Protein AF-A0A1B7MI40-F1 (afdb_monomer_lite)

Sequence (170 aa):
MAKAISDSGYLGEVFQGIIFPTQVSGSIPLYRLYNPTTMDHLYTTSTAQKESAAAQDGYRYEGIAGYLYESDVCDSVPLYHLYSYAGTDNSYTIDEEEAISAAAHDGYTMVGNAGWVIPTYESQTVTTMVIPTFKSQTVTIMVIPTYESQIVTIPVSSPSEVASMCIQCD

pLDDT: mean 70.32, std 22.53, range [29.16, 95.56]

Radius of gyration: 21.36 Å; chains: 1; bounding box: 37×40×67 Å

Foldseek 3Di:
DPPDPDDDPDPDDPAFFDFAADDDPQKAFWWWWAAPVLREIDTASDPVVVVCCVPPVRIHTPGTPGIAHADDDPQKAFWWWKAAPVSRYIDTGRDPVVVVCCCVPVRIDTPDTRHIGRTDDPPPPQPFPFDDPPPDQFTFTFGDDPPDGDGDGDRDPDPPPVPDPPPDDD

Secondary structure (DSSP, 8-state):
-----SSS-----S---BPBSS--TTEEEEEEEEETTTTEEEEES-HHHHHHHHHTS--EEEEEEEEEESS--TT-EEEEEEEETTTTEEEEES-HHHHHHHHHHSS-EEEEEEEEEB---------------TTSS--------SS---------SSTT-TT-------

Organism: NCBI:txid1314800

InterPro domains:
  IPR043708 Domain of unknown function DUF5648 [PF18885] (7-117)

Structure (mmCIF, N/CA/C/O backbone):
data_AF-A0A1B7MI40-F1
#
_entry.id   AF-A0A1B7MI40-F1
#
loop_
_atom_site.group_PDB
_atom_site.id
_atom_site.type_symbol
_atom_site.label_atom_id
_atom_site.label_alt_id
_atom_site.label_comp_id
_atom_site.label_asym_id
_atom_site.label_entity_id
_atom_site.label_seq_id
_atom_site.pdbx_PDB_ins_code
_atom_site.Cartn_x
_atom_site.Cartn_y
_atom_site.Cartn_z
_atom_site.occupancy
_atom_site.B_iso_or_equiv
_atom_site.auth_seq_id
_atom_site.auth_comp_id
_atom_site.auth_asym_id
_atom_site.auth_atom_id
_atom_site.pdbx_PDB_model_num
ATOM 1 N N . MET A 1 1 ? -0.140 -11.577 9.319 1.00 39.75 1 MET A N 1
ATOM 2 C CA . MET A 1 1 ? 1.006 -10.645 9.367 1.00 39.75 1 MET A CA 1
ATOM 3 C C . MET A 1 1 ? 2.199 -11.274 10.081 1.00 39.75 1 MET A C 1
ATOM 5 O O . MET A 1 1 ? 2.533 -10.891 11.189 1.00 39.75 1 MET A O 1
ATOM 9 N N . ALA A 1 2 ? 2.816 -12.285 9.469 1.00 29.16 2 ALA A N 1
ATOM 10 C CA . ALA A 1 2 ? 4.033 -12.909 9.992 1.00 29.16 2 ALA A CA 1
ATOM 11 C C . ALA A 1 2 ? 4.724 -13.698 8.870 1.00 29.16 2 ALA A C 1
ATOM 13 O O . ALA A 1 2 ? 4.792 -14.920 8.941 1.00 29.16 2 ALA A O 1
ATOM 14 N N . LYS A 1 3 ? 5.134 -13.031 7.778 1.00 31.14 3 LYS A N 1
ATOM 15 C CA . LYS A 1 3 ? 6.077 -13.625 6.808 1.00 31.14 3 LYS A CA 1
ATOM 16 C C . LYS A 1 3 ? 6.679 -12.626 5.808 1.00 31.14 3 LYS A C 1
ATOM 18 O O . LYS A 1 3 ? 6.618 -12.850 4.607 1.00 31.14 3 LYS A O 1
ATOM 23 N N . ALA A 1 4 ? 7.256 -11.534 6.298 1.00 35.62 4 ALA A N 1
ATOM 24 C CA . ALA A 1 4 ? 8.114 -10.670 5.477 1.00 35.62 4 ALA A CA 1
ATOM 25 C C . ALA A 1 4 ? 9.328 -10.151 6.269 1.00 35.62 4 ALA A C 1
ATOM 27 O O . ALA A 1 4 ? 9.805 -9.050 6.042 1.00 35.62 4 ALA A O 1
ATOM 28 N N . ILE A 1 5 ? 9.829 -10.952 7.216 1.00 45.97 5 ILE A N 1
ATOM 29 C CA . ILE A 1 5 ? 11.089 -10.685 7.917 1.00 45.97 5 ILE A CA 1
ATOM 30 C C . ILE A 1 5 ? 12.013 -11.866 7.640 1.00 45.97 5 ILE A C 1
ATOM 32 O O . ILE A 1 5 ? 11.971 -12.852 8.367 1.00 45.97 5 ILE A O 1
ATOM 36 N N . SER A 1 6 ? 12.770 -11.781 6.547 1.00 41.22 6 SER A N 1
ATOM 37 C CA . SER A 1 6 ? 14.127 -12.329 6.393 1.00 41.22 6 SER A CA 1
ATOM 38 C C . SER A 1 6 ? 14.492 -12.343 4.906 1.00 41.22 6 SER A C 1
ATOM 40 O O . SER A 1 6 ? 14.151 -13.313 4.237 1.00 41.22 6 SER A O 1
ATOM 42 N N . ASP A 1 7 ? 15.128 -11.276 4.399 1.00 40.97 7 ASP A N 1
ATOM 43 C CA . ASP A 1 7 ? 16.333 -11.453 3.55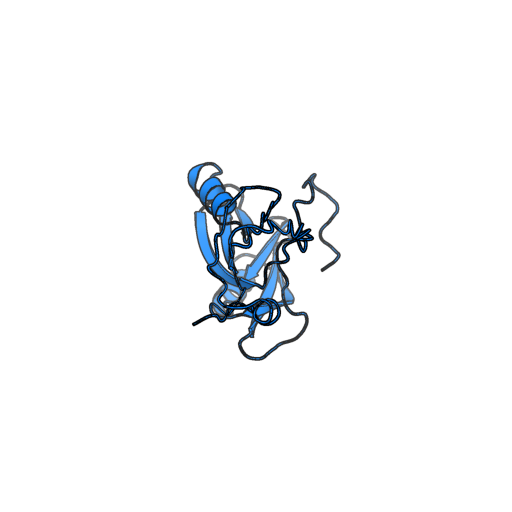6 1.00 40.97 7 ASP A CA 1
ATOM 44 C C . ASP A 1 7 ? 17.086 -10.186 3.101 1.00 40.97 7 ASP A C 1
ATOM 46 O O . ASP A 1 7 ? 18.040 -10.306 2.337 1.00 40.97 7 ASP A O 1
ATOM 50 N N . SER A 1 8 ? 16.760 -8.961 3.533 1.00 37.75 8 SER A N 1
ATOM 51 C CA . SER A 1 8 ? 17.510 -7.785 3.022 1.00 37.75 8 SER A CA 1
ATOM 52 C C . SER A 1 8 ? 17.687 -6.622 3.997 1.00 37.75 8 SER A C 1
ATOM 54 O O . SER A 1 8 ? 17.577 -5.469 3.613 1.00 37.75 8 SER A O 1
ATOM 56 N N . GLY A 1 9 ? 18.017 -6.899 5.262 1.00 29.80 9 GLY A N 1
ATOM 57 C CA . GLY A 1 9 ? 18.597 -5.859 6.129 1.00 29.80 9 GLY A CA 1
ATOM 58 C C . GLY A 1 9 ? 17.669 -4.705 6.529 1.00 29.80 9 GLY A C 1
ATOM 59 O O . GLY A 1 9 ? 18.163 -3.696 7.020 1.00 29.80 9 GLY A O 1
ATOM 60 N N . TYR A 1 10 ? 16.352 -4.856 6.385 1.00 35.84 10 TYR A N 1
ATOM 61 C CA . TYR A 1 10 ? 15.395 -3.925 6.977 1.00 35.84 10 TYR A CA 1
ATOM 62 C C . TYR A 1 10 ? 15.437 -4.076 8.500 1.00 35.84 10 TYR A C 1
ATOM 64 O O . TYR A 1 10 ? 15.049 -5.112 9.050 1.00 35.84 10 TYR A O 1
ATOM 72 N N . LEU A 1 11 ? 15.960 -3.052 9.180 1.00 36.97 11 LEU A N 1
ATOM 73 C CA . LEU A 1 11 ? 15.699 -2.852 10.599 1.00 36.97 11 LEU A CA 1
ATOM 74 C C . LEU A 1 11 ? 14.179 -2.745 10.729 1.00 36.97 11 LEU A C 1
ATOM 76 O O . LEU A 1 11 ? 13.560 -1.938 10.045 1.00 36.97 11 LEU A O 1
ATOM 80 N N . GLY A 1 12 ? 13.578 -3.635 11.518 1.00 36.97 12 GLY A N 1
ATOM 81 C CA . GLY A 1 12 ? 12.142 -3.628 11.756 1.00 36.97 12 GLY A CA 1
ATOM 82 C C . GLY A 1 12 ? 11.765 -2.360 12.504 1.00 36.97 12 GLY A C 1
ATOM 83 O O . GLY A 1 12 ? 11.810 -2.343 13.732 1.00 36.97 12 GLY A O 1
ATOM 84 N N . GLU A 1 13 ? 11.436 -1.311 11.761 1.00 44.38 13 GLU A N 1
ATOM 85 C CA . GLU A 1 13 ? 10.779 -0.145 12.317 1.00 44.38 13 GLU A CA 1
ATOM 86 C C . GLU A 1 13 ? 9.347 -0.516 12.711 1.00 44.38 13 GLU A C 1
ATOM 88 O O . GLU A 1 13 ? 8.743 -1.485 12.239 1.00 44.38 13 GLU A O 1
ATOM 93 N N . VAL A 1 14 ? 8.878 0.179 13.732 1.00 43.09 14 VAL A N 1
ATOM 94 C CA . VAL A 1 14 ? 7.830 -0.260 14.641 1.00 43.09 14 VAL A CA 1
ATOM 95 C C . VAL A 1 14 ? 6.488 -0.358 13.904 1.00 43.09 14 VAL A C 1
ATOM 97 O O . VAL A 1 14 ? 5.912 0.641 13.506 1.00 43.09 14 VAL A O 1
ATOM 100 N N . PHE A 1 15 ? 6.002 -1.591 13.738 1.00 49.72 15 PHE A N 1
ATOM 101 C CA . PHE A 1 15 ? 4.591 -1.981 13.604 1.00 49.72 15 PHE A CA 1
ATOM 102 C C . PHE A 1 15 ? 3.709 -1.054 12.728 1.00 49.72 15 PHE A C 1
ATOM 104 O O . PHE A 1 15 ? 2.918 -0.251 13.219 1.00 49.72 15 PHE A O 1
ATOM 111 N N . GLN A 1 16 ? 3.812 -1.202 11.404 1.00 65.25 16 GLN A N 1
ATOM 112 C CA . GLN A 1 16 ? 3.083 -0.374 10.438 1.00 65.25 16 GLN A CA 1
ATOM 113 C C . GLN A 1 16 ? 1.714 -0.971 10.061 1.00 65.25 16 GLN A C 1
ATOM 115 O O . GLN A 1 16 ? 1.593 -1.745 9.115 1.00 65.25 16 GLN A O 1
ATOM 120 N N . GLY A 1 17 ? 0.686 -0.585 10.824 1.00 64.88 17 GLY A N 1
ATOM 121 C CA . GLY A 1 17 ? -0.739 -0.691 10.477 1.00 64.88 17 GLY A CA 1
ATOM 122 C C . GLY A 1 17 ? -1.355 -2.099 10.450 1.00 64.88 17 GLY A C 1
ATOM 123 O O . GLY A 1 17 ? -0.739 -3.085 10.051 1.00 64.88 17 GLY A O 1
ATOM 124 N N . ILE A 1 18 ? -2.630 -2.211 10.840 1.00 74.00 18 ILE A N 1
ATOM 125 C CA . ILE A 1 18 ? -3.416 -3.446 10.697 1.00 74.00 18 ILE A CA 1
ATOM 126 C C . ILE A 1 18 ? -4.286 -3.383 9.440 1.00 74.00 18 ILE A C 1
ATOM 128 O O . ILE A 1 18 ? -5.104 -2.484 9.264 1.00 74.00 18 ILE A O 1
ATOM 132 N N . ILE A 1 19 ? -4.166 -4.428 8.621 1.00 83.88 19 ILE A N 1
ATOM 133 C CA . ILE A 1 19 ? -5.127 -4.824 7.589 1.00 83.88 19 ILE A CA 1
ATOM 134 C C . ILE A 1 19 ? -5.991 -5.959 8.146 1.00 83.88 19 ILE A C 1
ATOM 136 O O . ILE A 1 19 ? -5.494 -6.853 8.841 1.00 83.88 19 ILE A O 1
ATOM 140 N N . PHE A 1 20 ? -7.283 -5.960 7.836 1.00 82.94 20 PHE A N 1
ATOM 141 C CA . PHE A 1 20 ? -8.187 -6.987 8.346 1.00 82.94 20 PHE A CA 1
ATOM 142 C C . PHE A 1 20 ? -7.969 -8.319 7.609 1.00 82.94 20 PHE A C 1
ATOM 144 O O . PHE A 1 20 ? -7.799 -8.323 6.388 1.00 82.94 20 PHE A O 1
ATOM 151 N N . PRO A 1 21 ? -8.004 -9.472 8.304 1.00 84.38 21 PRO A N 1
ATOM 152 C CA . PRO A 1 21 ? -7.890 -10.785 7.661 1.00 84.38 21 PRO A CA 1
ATOM 153 C C . PRO A 1 21 ? -9.172 -11.195 6.917 1.00 84.38 21 PRO A C 1
ATOM 155 O O . PRO A 1 21 ? -9.145 -12.063 6.047 1.00 84.38 21 PRO A O 1
ATOM 158 N N . THR A 1 22 ? -10.302 -10.585 7.268 1.00 82.94 22 THR A N 1
ATOM 159 C CA . THR A 1 22 ? -11.628 -10.833 6.697 1.00 82.94 22 THR A CA 1
ATOM 160 C C . THR A 1 22 ? -12.302 -9.509 6.380 1.00 82.94 22 THR A C 1
ATOM 162 O O . THR A 1 22 ? -12.024 -8.506 7.038 1.00 82.94 22 THR A O 1
ATOM 165 N N . GLN A 1 23 ? -13.218 -9.510 5.414 1.00 89.12 23 GLN A N 1
ATOM 166 C CA . GLN A 1 23 ? -13.969 -8.310 5.068 1.00 89.12 23 GLN A CA 1
ATOM 167 C C . GLN A 1 23 ? -14.826 -7.842 6.251 1.00 89.12 23 GLN A C 1
ATOM 169 O O . GLN A 1 23 ? -15.509 -8.645 6.889 1.00 89.12 23 GLN A O 1
ATOM 174 N N . VAL A 1 24 ? -14.790 -6.540 6.522 1.00 87.50 24 VAL A N 1
ATOM 175 C CA . VAL A 1 24 ? -15.612 -5.852 7.522 1.00 87.50 24 VAL A CA 1
ATOM 176 C C . VAL A 1 24 ? -16.416 -4.756 6.824 1.00 87.50 24 VAL A C 1
ATOM 178 O O . VAL A 1 24 ? -16.157 -4.419 5.669 1.00 87.50 24 VAL A O 1
ATOM 181 N N . SER A 1 25 ? -17.437 -4.219 7.491 1.00 87.94 25 SER A N 1
ATOM 182 C CA . SER A 1 25 ? -18.246 -3.146 6.905 1.00 87.94 25 SER A CA 1
ATOM 183 C C . SER A 1 25 ? -17.372 -1.930 6.585 1.00 87.94 25 SER A C 1
ATOM 185 O O . SER A 1 25 ? -16.643 -1.462 7.454 1.00 87.94 25 SER A O 1
ATOM 187 N N . GLY A 1 26 ? -17.456 -1.424 5.353 1.00 85.94 26 GLY A N 1
ATOM 188 C CA . GLY A 1 26 ? -16.653 -0.287 4.889 1.00 85.94 26 GLY A CA 1
ATOM 189 C C . GLY A 1 26 ? -15.223 -0.634 4.461 1.00 85.94 26 GLY A C 1
ATOM 190 O O . GLY A 1 26 ? -14.461 0.279 4.150 1.00 85.94 26 GLY A O 1
ATOM 191 N N . SER A 1 27 ? -14.849 -1.923 4.429 1.00 90.88 27 SER A N 1
ATOM 192 C CA . SER A 1 27 ? -13.541 -2.347 3.928 1.00 90.88 27 SER A CA 1
ATOM 193 C C . SER A 1 27 ? -13.582 -2.984 2.538 1.00 90.88 27 SER A C 1
ATOM 195 O O . SER A 1 27 ? -14.520 -3.696 2.155 1.00 90.88 27 SER A O 1
ATOM 197 N N . ILE A 1 28 ? -12.513 -2.731 1.789 1.00 93.06 28 ILE A N 1
ATOM 198 C CA . ILE A 1 28 ? -12.268 -3.200 0.427 1.00 93.06 28 ILE A CA 1
ATOM 199 C C . ILE A 1 28 ? -11.054 -4.137 0.392 1.00 93.06 28 ILE A C 1
ATOM 201 O O . ILE A 1 28 ? -10.161 -4.031 1.239 1.00 93.06 28 ILE A O 1
ATOM 205 N N . PRO A 1 29 ? -11.012 -5.096 -0.549 1.00 93.56 29 PRO A N 1
ATOM 206 C CA . PRO A 1 29 ? -9.911 -6.045 -0.646 1.00 93.56 29 PRO A CA 1
ATOM 207 C C . PRO A 1 29 ? -8.618 -5.368 -1.112 1.00 93.56 29 PRO A C 1
ATOM 209 O O . PRO A 1 29 ? -8.603 -4.642 -2.103 1.00 93.56 29 PRO A O 1
ATOM 212 N N . LEU A 1 30 ? -7.518 -5.692 -0.438 1.00 92.75 30 LEU A N 1
ATOM 213 C CA . LEU A 1 30 ? -6.157 -5.404 -0.871 1.00 92.75 30 LEU A CA 1
ATOM 214 C C . LEU A 1 30 ? -5.607 -6.622 -1.615 1.00 92.75 30 LEU A C 1
ATOM 216 O O . LEU A 1 30 ? -5.338 -7.670 -1.020 1.00 92.75 30 LEU A O 1
ATOM 220 N N . TYR A 1 31 ? -5.445 -6.494 -2.923 1.00 94.25 31 TYR A N 1
ATOM 221 C CA . TYR A 1 31 ? -4.879 -7.527 -3.781 1.00 94.25 31 TYR A CA 1
ATOM 222 C C . TYR A 1 31 ? -3.359 -7.524 -3.689 1.00 94.25 31 TYR A C 1
ATOM 224 O O . TYR A 1 31 ? -2.749 -6.460 -3.719 1.00 94.25 31 TYR A O 1
ATOM 232 N N . ARG A 1 32 ? -2.755 -8.713 -3.642 1.00 93.69 32 ARG A N 1
ATOM 233 C CA . ARG A 1 32 ? -1.308 -8.901 -3.762 1.00 93.69 32 ARG A CA 1
ATOM 234 C C . ARG A 1 32 ? -0.974 -9.568 -5.083 1.00 93.69 32 ARG A C 1
ATOM 236 O O . ARG A 1 32 ? -1.566 -10.590 -5.447 1.00 93.69 32 ARG A O 1
ATOM 243 N N . LEU A 1 33 ? -0.008 -8.999 -5.785 1.00 93.50 33 LEU A N 1
ATOM 244 C CA . LEU A 1 33 ? 0.574 -9.577 -6.979 1.00 93.50 33 LEU A CA 1
ATOM 245 C C . LEU A 1 33 ? 2.093 -9.633 -6.835 1.00 93.50 33 LEU A C 1
ATOM 247 O O . LEU A 1 33 ? 2.680 -8.764 -6.202 1.00 93.50 33 LEU A O 1
ATOM 251 N N . TYR A 1 34 ? 2.719 -10.631 -7.448 1.00 93.69 34 TYR A N 1
ATOM 252 C CA . TYR A 1 34 ? 4.168 -10.816 -7.424 1.00 93.69 34 TYR A CA 1
ATOM 253 C C . TYR A 1 34 ? 4.735 -10.894 -8.838 1.00 93.69 34 TYR A C 1
ATOM 255 O O . TYR A 1 34 ? 4.259 -11.688 -9.654 1.00 93.69 34 TYR A O 1
ATOM 263 N N . ASN A 1 35 ? 5.764 -10.104 -9.128 1.00 91.44 35 ASN A N 1
ATOM 264 C CA . ASN A 1 35 ? 6.496 -10.179 -10.382 1.00 91.44 35 ASN A CA 1
ATOM 265 C C . ASN A 1 35 ? 7.803 -10.963 -10.178 1.00 91.44 35 ASN A C 1
ATOM 267 O O . ASN A 1 35 ? 8.739 -10.452 -9.565 1.00 91.44 35 ASN A O 1
ATOM 271 N N . PRO A 1 36 ? 7.924 -12.192 -10.714 1.00 90.44 36 PRO A N 1
ATOM 272 C CA . PRO A 1 36 ? 9.134 -12.995 -10.543 1.00 90.44 36 PRO A CA 1
ATOM 273 C C . PRO A 1 36 ? 10.348 -12.453 -11.315 1.00 90.44 36 PRO A C 1
ATOM 275 O O . PRO A 1 36 ? 11.463 -12.900 -11.062 1.00 90.44 36 PRO A O 1
ATOM 278 N N . THR A 1 37 ? 10.145 -11.535 -12.266 1.00 89.06 37 THR A N 1
ATOM 279 C CA . THR A 1 37 ? 11.222 -10.940 -13.072 1.00 89.06 37 THR A CA 1
ATOM 280 C C . THR A 1 37 ? 11.909 -9.810 -12.319 1.00 89.06 37 THR A C 1
ATOM 282 O O . THR A 1 37 ? 13.133 -9.773 -12.263 1.00 89.06 37 THR A O 1
ATOM 285 N N . THR A 1 38 ? 11.124 -8.903 -11.733 1.00 86.19 38 THR A N 1
ATOM 286 C CA . THR A 1 38 ? 11.633 -7.773 -10.938 1.00 86.19 38 THR A CA 1
ATOM 287 C C . THR A 1 38 ? 11.798 -8.121 -9.459 1.00 86.19 38 THR A C 1
ATOM 289 O O . THR A 1 38 ? 12.416 -7.363 -8.726 1.00 86.19 38 THR A O 1
ATOM 292 N N . MET A 1 39 ? 11.295 -9.286 -9.030 1.00 88.88 39 MET A N 1
ATOM 293 C CA . MET A 1 39 ? 11.248 -9.739 -7.634 1.00 88.88 39 MET A CA 1
ATOM 294 C C . MET A 1 39 ? 10.443 -8.811 -6.708 1.00 88.88 39 MET A C 1
ATOM 296 O O . MET A 1 39 ? 10.671 -8.796 -5.501 1.00 88.88 39 MET A O 1
ATOM 300 N N . ASP A 1 40 ? 9.460 -8.104 -7.266 1.00 87.56 40 ASP A N 1
ATOM 301 C CA . ASP A 1 40 ? 8.672 -7.076 -6.584 1.00 87.56 40 ASP A CA 1
ATOM 302 C C . ASP A 1 40 ? 7.226 -7.528 -6.289 1.00 87.56 40 ASP A C 1
ATOM 304 O O . ASP A 1 40 ? 6.650 -8.363 -7.002 1.00 87.56 40 ASP A O 1
ATOM 308 N N . HIS A 1 41 ? 6.631 -6.957 -5.237 1.00 88.81 41 HIS A N 1
ATOM 309 C CA . HIS A 1 41 ? 5.226 -7.136 -4.889 1.00 88.81 41 HIS A CA 1
ATOM 310 C C . HIS A 1 41 ? 4.425 -5.854 -5.113 1.00 88.81 41 HIS A C 1
ATOM 312 O O . HIS A 1 41 ? 4.710 -4.810 -4.542 1.00 88.81 41 HIS A O 1
ATOM 318 N N . LEU A 1 42 ? 3.315 -5.983 -5.834 1.00 89.94 42 LEU A N 1
ATOM 319 C CA . LEU A 1 42 ? 2.324 -4.924 -5.974 1.00 89.94 42 LEU A CA 1
ATOM 320 C C . LEU A 1 42 ? 1.141 -5.196 -5.040 1.00 89.94 42 LEU A C 1
ATOM 322 O O . LEU A 1 42 ? 0.497 -6.247 -5.132 1.00 89.94 42 LEU A O 1
ATOM 326 N N . TYR A 1 43 ? 0.824 -4.222 -4.189 1.00 91.19 43 TYR A N 1
ATOM 327 C CA . TYR A 1 43 ? -0.394 -4.184 -3.384 1.00 91.19 43 TYR A CA 1
ATOM 328 C C . TYR A 1 43 ? -1.348 -3.118 -3.922 1.00 91.19 43 TYR A C 1
ATOM 330 O O . TYR A 1 43 ? -1.004 -1.944 -4.035 1.00 91.19 43 TYR A O 1
ATOM 338 N N . THR A 1 44 ? -2.567 -3.516 -4.274 1.00 91.94 44 THR A N 1
ATOM 339 C CA . THR A 1 44 ? -3.547 -2.583 -4.841 1.00 91.94 44 THR A CA 1
ATOM 340 C C . THR A 1 44 ? -4.968 -2.929 -4.440 1.00 91.94 44 THR A C 1
ATOM 342 O O . THR A 1 44 ? -5.335 -4.098 -4.354 1.00 91.94 44 THR A O 1
ATOM 345 N N . THR A 1 45 ? -5.788 -1.911 -4.218 1.00 92.94 45 THR A N 1
ATOM 346 C CA . THR A 1 45 ? -7.243 -2.036 -4.062 1.00 92.94 45 THR A CA 1
ATOM 347 C C . THR A 1 45 ? -7.976 -1.893 -5.401 1.00 92.94 45 THR A C 1
ATOM 349 O O . THR A 1 45 ? -9.144 -2.266 -5.533 1.00 92.94 45 THR A O 1
ATOM 352 N N . SER A 1 46 ? -7.285 -1.423 -6.447 1.00 92.12 46 SER A N 1
ATOM 353 C CA . SER A 1 46 ? -7.855 -1.227 -7.776 1.00 92.12 46 SER A CA 1
ATOM 354 C C . SER A 1 46 ? -7.897 -2.533 -8.561 1.00 92.12 46 SER A C 1
ATOM 356 O O . SER A 1 46 ? -6.876 -3.100 -8.961 1.00 92.12 46 SER A O 1
ATOM 358 N N . THR A 1 47 ? -9.114 -2.980 -8.868 1.00 92.94 47 THR A N 1
ATOM 359 C CA . THR A 1 47 ? -9.328 -4.147 -9.736 1.00 92.94 47 THR A CA 1
ATOM 360 C C . THR A 1 47 ? -8.735 -3.923 -11.130 1.00 92.94 47 THR A C 1
ATOM 362 O O . THR A 1 47 ? -8.135 -4.844 -11.681 1.00 92.94 47 THR A O 1
ATOM 365 N N . ALA A 1 48 ? -8.820 -2.699 -11.663 1.00 92.75 48 ALA A N 1
ATOM 366 C CA . ALA A 1 48 ? -8.263 -2.355 -12.969 1.00 92.75 48 ALA A CA 1
ATOM 367 C C . ALA A 1 48 ? -6.726 -2.404 -12.977 1.00 92.75 48 ALA A C 1
ATOM 369 O O . ALA A 1 48 ? -6.138 -2.941 -13.914 1.00 92.75 48 ALA A O 1
ATOM 370 N N . GLN A 1 49 ? -6.066 -1.908 -11.922 1.00 90.62 49 GLN A N 1
ATOM 371 C CA . GLN A 1 49 ? -4.605 -1.980 -11.810 1.00 90.62 49 GLN A CA 1
ATOM 372 C C . GLN A 1 49 ? -4.133 -3.429 -11.663 1.00 90.62 49 GLN A C 1
ATOM 374 O O . GLN A 1 49 ? -3.204 -3.836 -12.351 1.00 90.62 49 GLN A O 1
ATOM 379 N N . LYS A 1 50 ? -4.815 -4.231 -10.835 1.00 93.06 50 LYS A N 1
ATOM 380 C CA . LYS A 1 50 ? -4.559 -5.674 -10.704 1.00 93.06 50 LYS A CA 1
ATOM 381 C C . LYS A 1 50 ? -4.653 -6.384 -12.061 1.00 93.06 50 LYS A C 1
ATOM 383 O O . LYS A 1 50 ? -3.788 -7.188 -12.395 1.00 93.06 50 LYS A O 1
ATOM 388 N N . GLU A 1 51 ? -5.702 -6.112 -12.836 1.00 94.12 51 GLU A N 1
ATOM 389 C CA . GLU A 1 51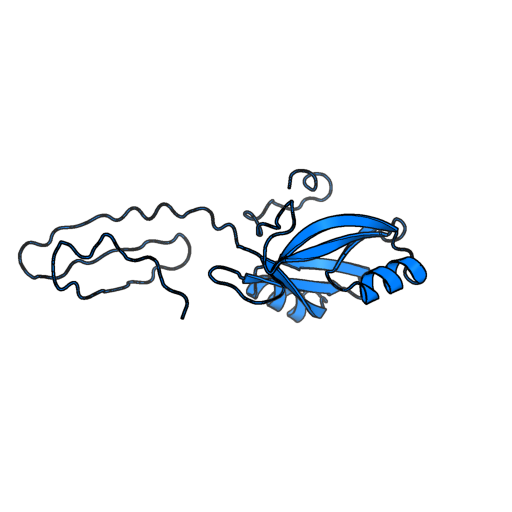 ? -5.903 -6.734 -14.151 1.00 94.12 51 GLU A CA 1
ATOM 390 C C . GLU A 1 51 ? -4.861 -6.279 -15.175 1.00 94.12 51 GLU A C 1
ATOM 392 O O . GLU A 1 51 ? -4.309 -7.120 -15.883 1.00 94.12 51 GLU A O 1
ATOM 397 N N . SER A 1 52 ? -4.536 -4.984 -15.211 1.00 93.38 52 SER A N 1
ATOM 398 C CA . SER A 1 52 ? -3.484 -4.448 -16.081 1.00 93.38 52 SER A CA 1
ATOM 399 C C . SER A 1 52 ? -2.118 -5.043 -15.742 1.00 93.38 52 SER A C 1
ATOM 401 O O . SER A 1 52 ? -1.449 -5.570 -16.628 1.00 93.38 52 SER A O 1
ATOM 403 N N . ALA A 1 53 ? -1.748 -5.061 -14.460 1.00 91.44 53 ALA A N 1
ATOM 404 C CA . ALA A 1 53 ? -0.467 -5.587 -14.003 1.00 91.44 53 ALA A CA 1
ATOM 405 C C . ALA A 1 53 ? -0.310 -7.082 -14.314 1.00 91.44 53 ALA A C 1
ATOM 407 O O . ALA A 1 53 ? 0.763 -7.536 -14.718 1.00 91.44 53 ALA A O 1
ATOM 408 N N . ALA A 1 54 ? -1.396 -7.850 -14.177 1.00 92.56 54 ALA A N 1
ATOM 409 C CA . ALA A 1 54 ? -1.400 -9.269 -14.507 1.00 92.56 54 ALA A CA 1
ATOM 410 C C . ALA A 1 54 ? -1.348 -9.542 -16.019 1.00 92.56 54 ALA A C 1
ATOM 412 O O . ALA A 1 54 ? -0.750 -10.528 -16.449 1.00 92.56 54 ALA A O 1
ATOM 413 N N . ALA A 1 55 ? -1.987 -8.696 -16.829 1.00 93.12 55 ALA A N 1
ATOM 414 C CA . ALA A 1 55 ? -2.073 -8.891 -18.272 1.00 93.12 55 ALA A CA 1
ATOM 415 C C . ALA A 1 55 ? -0.864 -8.338 -19.041 1.00 93.12 55 ALA A C 1
ATOM 417 O O . ALA A 1 55 ? -0.524 -8.879 -20.092 1.00 93.12 55 ALA A O 1
ATOM 418 N N . GLN A 1 56 ? -0.250 -7.258 -18.552 1.00 91.62 56 GLN A N 1
ATOM 419 C CA . GLN A 1 56 ? 0.715 -6.456 -19.315 1.00 91.62 56 GLN A CA 1
ATOM 420 C C . GLN A 1 56 ? 2.085 -6.369 -18.640 1.00 91.62 56 GLN A C 1
ATOM 422 O O . GLN A 1 56 ? 3.098 -6.427 -19.333 1.00 91.62 56 GLN A O 1
ATOM 427 N N . ASP A 1 57 ? 2.128 -6.324 -17.307 1.00 88.06 57 ASP A N 1
ATOM 428 C CA . ASP A 1 57 ? 3.356 -5.993 -16.570 1.00 88.06 57 ASP A CA 1
ATOM 429 C C . ASP A 1 57 ? 4.067 -7.229 -15.985 1.00 88.06 57 ASP A C 1
ATOM 431 O O . ASP A 1 57 ? 5.082 -7.117 -15.300 1.00 88.06 57 ASP A O 1
ATOM 435 N N . GLY A 1 58 ? 3.556 -8.435 -16.260 1.00 91.19 58 GLY A N 1
ATOM 436 C CA . GLY A 1 58 ? 4.181 -9.702 -15.855 1.00 91.19 58 GLY A CA 1
ATOM 437 C C . GLY A 1 58 ? 3.967 -10.087 -14.388 1.00 91.19 58 GLY A C 1
ATOM 438 O O . GLY A 1 58 ? 4.587 -11.039 -13.905 1.00 91.19 58 GLY A O 1
ATOM 439 N N . TYR A 1 59 ? 3.076 -9.391 -13.678 1.00 94.19 59 TYR A N 1
ATOM 440 C CA . TYR A 1 59 ? 2.719 -9.739 -12.309 1.00 94.19 59 TYR A CA 1
ATOM 441 C C . TYR A 1 59 ? 1.816 -10.977 -12.263 1.00 94.19 59 TYR A C 1
ATOM 443 O O . TYR A 1 59 ? 0.957 -11.211 -13.110 1.00 94.19 59 TYR A O 1
ATOM 451 N N . ARG A 1 60 ? 1.974 -11.783 -11.217 1.00 95.56 60 ARG A N 1
ATOM 452 C CA . ARG A 1 60 ? 1.134 -12.945 -10.929 1.00 95.56 60 ARG A CA 1
ATOM 453 C C . ARG A 1 60 ? 0.250 -12.627 -9.741 1.00 95.56 60 ARG A C 1
ATOM 455 O O . ARG A 1 60 ? 0.753 -12.324 -8.666 1.00 95.56 60 ARG A O 1
ATOM 462 N N . TYR A 1 61 ? -1.061 -12.720 -9.925 1.00 95.19 61 TYR A N 1
ATOM 463 C CA . TYR A 1 61 ? -2.003 -12.538 -8.827 1.00 95.19 61 TYR A CA 1
ATOM 464 C C . TYR A 1 61 ? -1.850 -13.657 -7.789 1.00 95.19 61 TYR A C 1
ATOM 466 O O . TYR A 1 61 ? -1.973 -14.837 -8.123 1.00 95.19 61 TYR A O 1
ATOM 474 N N . GLU A 1 62 ? -1.596 -13.281 -6.536 1.00 93.94 62 GLU A N 1
ATOM 475 C CA . GLU A 1 62 ? -1.392 -14.218 -5.426 1.00 93.94 62 GLU A CA 1
ATOM 476 C C . GLU A 1 62 ? -2.598 -14.317 -4.485 1.00 93.94 62 GLU A C 1
ATOM 478 O O . GLU A 1 62 ? -2.648 -15.211 -3.640 1.00 93.94 62 GLU A O 1
ATOM 483 N N . GLY A 1 63 ? -3.583 -13.429 -4.634 1.00 92.56 63 GLY A N 1
ATOM 484 C CA . GLY A 1 63 ? -4.791 -13.413 -3.816 1.00 92.56 63 GLY A CA 1
ATOM 485 C C . GLY A 1 63 ? -5.018 -12.089 -3.095 1.00 92.56 63 GLY A C 1
ATOM 486 O O . GLY A 1 63 ? -4.399 -11.066 -3.389 1.00 92.56 63 GLY A O 1
ATOM 487 N N . ILE A 1 64 ? -5.937 -12.125 -2.135 1.00 91.62 64 ILE A N 1
ATOM 488 C CA . ILE A 1 64 ? -6.222 -11.0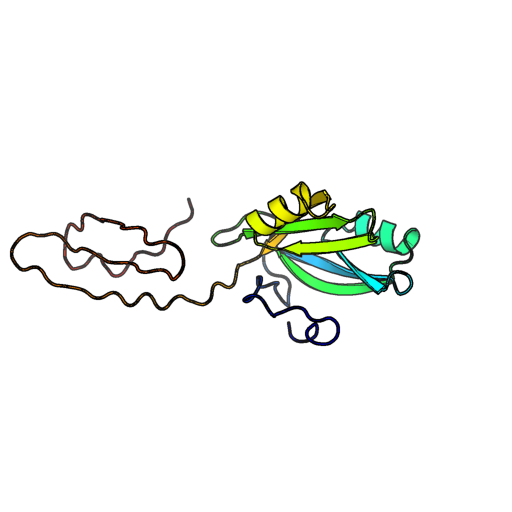08 -1.234 1.00 91.62 64 ILE A CA 1
ATOM 489 C C . ILE A 1 64 ? -5.245 -11.102 -0.059 1.00 91.62 64 ILE A C 1
ATOM 491 O O . ILE A 1 64 ? -5.232 -12.108 0.651 1.00 91.62 64 ILE A O 1
ATOM 495 N N . ALA A 1 65 ? -4.429 -10.069 0.145 1.00 88.88 65 ALA A N 1
ATOM 496 C CA . ALA A 1 65 ? -3.539 -9.970 1.302 1.00 88.88 65 ALA A CA 1
ATOM 497 C C . ALA A 1 65 ? -4.297 -9.607 2.585 1.00 88.88 65 ALA A C 1
ATOM 499 O O . ALA A 1 65 ? -3.917 -10.048 3.669 1.00 88.88 65 ALA A O 1
ATOM 500 N N . GLY A 1 66 ? -5.369 -8.828 2.452 1.00 89.31 66 GLY A N 1
ATOM 501 C CA . GLY A 1 66 ? -6.250 -8.429 3.541 1.00 89.31 66 GLY A CA 1
ATOM 502 C C . GLY A 1 66 ? -7.269 -7.399 3.078 1.00 89.31 66 GLY A C 1
ATOM 503 O O . GLY A 1 66 ? -7.506 -7.259 1.880 1.00 89.31 66 GLY A O 1
ATOM 504 N N . TYR A 1 67 ? -7.867 -6.682 4.023 1.00 86.31 67 TYR A N 1
ATOM 505 C CA . TYR A 1 67 ? -8.849 -5.640 3.743 1.00 86.31 67 TYR A CA 1
ATOM 506 C C . TYR A 1 67 ? -8.461 -4.332 4.434 1.00 86.31 67 TYR A C 1
ATOM 508 O O . TYR A 1 67 ? -7.975 -4.348 5.566 1.00 86.31 67 TYR A O 1
ATOM 516 N N . LEU A 1 68 ? -8.694 -3.222 3.739 1.00 89.81 68 LEU A N 1
ATOM 517 C CA . LEU A 1 68 ? -8.417 -1.846 4.160 1.00 89.81 68 LEU A CA 1
ATOM 518 C C . LEU A 1 68 ? -9.719 -1.052 4.150 1.00 89.81 68 LEU A C 1
ATOM 520 O O . LEU A 1 68 ? -10.620 -1.405 3.389 1.00 89.81 68 LEU A O 1
ATOM 524 N N . TYR A 1 69 ? -9.825 0.023 4.923 1.00 91.44 69 TYR A N 1
ATOM 525 C CA . TYR A 1 69 ? -10.947 0.944 4.748 1.00 91.44 69 TYR A CA 1
ATOM 526 C C . TYR A 1 69 ? -10.819 1.690 3.414 1.00 91.44 69 TYR A C 1
ATOM 528 O O . TYR A 1 69 ? -9.718 2.052 2.994 1.00 91.44 69 TYR A O 1
ATOM 536 N N . GLU A 1 70 ? -11.949 1.867 2.725 1.00 90.81 70 GLU A N 1
ATOM 537 C CA . GLU A 1 70 ? -12.021 2.589 1.442 1.00 90.81 70 GLU A CA 1
ATOM 538 C C . GLU A 1 70 ? -11.917 4.106 1.606 1.00 90.81 70 GLU A C 1
ATOM 540 O O . GLU A 1 70 ? -11.572 4.810 0.663 1.00 90.81 70 GLU A O 1
ATOM 545 N N . SER A 1 71 ? -12.223 4.604 2.796 1.00 90.44 71 SER A N 1
ATOM 546 C CA . SER A 1 71 ? -12.167 6.014 3.144 1.00 90.44 71 SER A CA 1
ATOM 547 C C . SER A 1 71 ? -11.617 6.172 4.550 1.00 90.44 71 SER A C 1
ATOM 549 O O . SER A 1 71 ? -11.541 5.202 5.30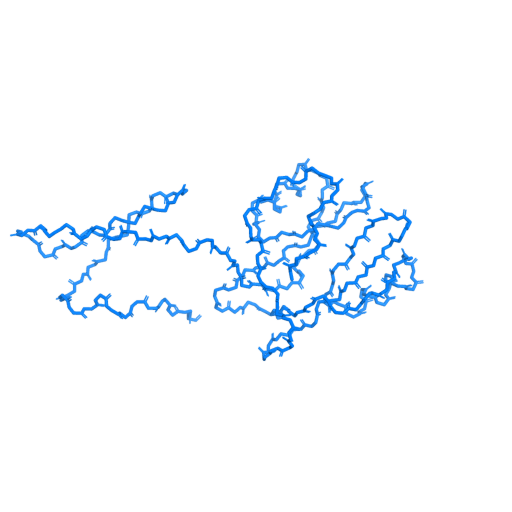7 1.00 90.44 71 SER A O 1
ATOM 551 N N . ASP A 1 72 ? -11.303 7.412 4.899 1.00 89.44 72 ASP A N 1
ATOM 552 C CA . ASP A 1 72 ? -10.955 7.778 6.262 1.00 89.44 72 ASP A CA 1
ATOM 553 C C . ASP A 1 72 ? -12.076 7.386 7.236 1.00 89.44 72 ASP A C 1
ATOM 555 O O . ASP A 1 72 ? -13.263 7.630 6.986 1.00 89.44 72 ASP A O 1
ATOM 559 N N . VAL A 1 73 ? -11.687 6.726 8.320 1.00 85.19 73 VAL A N 1
ATOM 560 C CA . VAL A 1 73 ? -12.528 6.376 9.462 1.00 85.19 73 VAL A CA 1
ATOM 561 C C . VAL A 1 73 ? -11.793 6.733 10.752 1.00 85.19 73 VAL A C 1
ATOM 563 O O . VAL A 1 73 ? -10.579 6.907 10.761 1.00 85.19 73 VAL A O 1
ATOM 566 N N . CYS A 1 74 ? -12.527 6.812 11.862 1.00 81.88 74 CYS A N 1
ATOM 567 C CA . CYS A 1 74 ? -11.955 7.166 13.160 1.00 81.88 74 CYS A CA 1
ATOM 568 C C . CYS A 1 74 ? -10.727 6.302 13.498 1.00 81.88 74 CYS A C 1
ATOM 570 O O . CYS A 1 74 ? -10.758 5.079 13.329 1.00 81.88 74 CYS A O 1
ATOM 572 N N . ASP A 1 75 ? -9.663 6.966 13.950 1.00 79.88 75 ASP A N 1
ATOM 573 C CA . ASP A 1 75 ? -8.351 6.385 14.253 1.00 79.88 75 ASP A CA 1
ATOM 574 C C . ASP A 1 75 ? -7.628 5.738 13.061 1.00 79.88 75 ASP A C 1
ATOM 576 O O . ASP A 1 75 ? -6.653 5.020 13.265 1.00 79.88 75 ASP A O 1
ATOM 580 N N . SER A 1 76 ? -8.069 5.956 11.820 1.00 83.25 76 SER A N 1
ATOM 581 C CA . SER A 1 76 ? -7.359 5.463 10.640 1.00 83.25 76 SER A CA 1
ATOM 582 C C . SER A 1 76 ? -6.351 6.472 10.107 1.00 83.25 76 SER A C 1
ATOM 584 O O . SER A 1 76 ? -6.517 7.680 10.244 1.00 83.25 76 SER A O 1
ATOM 586 N N . VAL A 1 77 ? -5.307 5.960 9.466 1.00 87.94 77 VAL A N 1
ATOM 587 C CA . VAL A 1 77 ? -4.320 6.753 8.732 1.00 87.94 77 VAL A CA 1
ATOM 588 C C . VAL A 1 77 ? -4.222 6.238 7.297 1.00 87.94 77 VAL A C 1
ATOM 590 O O . VAL A 1 77 ? -4.449 5.042 7.055 1.00 87.94 77 VAL A O 1
ATOM 593 N N . PRO A 1 78 ? -3.917 7.107 6.320 1.00 90.38 78 PRO A N 1
ATOM 594 C CA . PRO A 1 78 ? -3.693 6.672 4.950 1.00 90.38 78 PRO A CA 1
ATOM 595 C C . PRO A 1 78 ? -2.477 5.741 4.857 1.00 90.38 78 PRO A C 1
ATOM 597 O O . PRO A 1 78 ? -1.452 5.949 5.497 1.00 90.38 78 PRO A O 1
ATOM 600 N N . LEU A 1 79 ? -2.592 4.714 4.018 1.00 89.94 79 LEU A N 1
ATOM 601 C CA . LEU A 1 79 ? -1.472 3.908 3.549 1.00 89.94 79 LEU A CA 1
ATOM 602 C C . LEU A 1 79 ? -0.972 4.509 2.233 1.00 89.94 79 LEU A C 1
ATOM 604 O O . LEU A 1 79 ? -1.604 4.332 1.186 1.00 89.94 79 LEU A O 1
ATOM 608 N N . TYR A 1 80 ? 0.143 5.224 2.287 1.00 89.81 80 TYR A N 1
ATOM 609 C CA . TYR A 1 80 ? 0.775 5.852 1.135 1.00 89.81 80 TYR A CA 1
ATOM 610 C C . TYR A 1 80 ? 1.406 4.799 0.230 1.00 89.81 80 TYR A C 1
ATOM 612 O O . TYR A 1 80 ? 2.123 3.920 0.698 1.00 89.81 80 TYR A O 1
ATOM 620 N N . HIS A 1 81 ? 1.150 4.894 -1.074 1.00 91.19 81 HIS A N 1
ATOM 621 C CA . HIS A 1 81 ? 1.798 4.098 -2.113 1.00 91.19 81 HIS A CA 1
ATOM 622 C C . HIS A 1 81 ? 2.798 4.967 -2.870 1.00 91.19 81 HIS A C 1
ATOM 624 O O . HIS A 1 81 ? 2.445 5.992 -3.464 1.00 91.19 81 HIS A O 1
ATOM 630 N N . LEU A 1 82 ? 4.051 4.528 -2.870 1.00 88.88 82 LEU A N 1
ATOM 631 C CA . LEU A 1 82 ? 5.154 5.153 -3.578 1.00 88.88 82 LEU A CA 1
ATOM 632 C C . LEU A 1 82 ? 5.704 4.205 -4.640 1.00 88.88 82 LEU A C 1
ATOM 634 O O . LEU A 1 82 ? 5.803 2.998 -4.426 1.00 88.88 82 LEU A O 1
ATOM 638 N N . TYR A 1 83 ? 6.102 4.763 -5.780 1.00 89.44 83 TYR A N 1
ATOM 639 C CA . TYR A 1 83 ? 6.697 3.998 -6.870 1.00 89.44 83 TYR A CA 1
ATOM 640 C C . TYR A 1 83 ? 8.031 4.591 -7.310 1.00 89.44 83 TYR A C 1
ATOM 642 O O . TYR A 1 83 ? 8.129 5.790 -7.585 1.00 89.44 83 TYR A O 1
ATOM 650 N N . SER A 1 84 ? 9.052 3.741 -7.417 1.00 87.88 84 SER A N 1
ATOM 651 C CA . SER A 1 84 ? 10.344 4.100 -7.998 1.00 87.88 84 SER A CA 1
ATOM 652 C C . SER A 1 84 ? 10.415 3.638 -9.450 1.00 87.88 84 SER A C 1
ATOM 654 O O . SER A 1 84 ? 10.509 2.445 -9.734 1.00 87.88 84 SER A O 1
ATOM 656 N N . TYR A 1 85 ? 10.438 4.580 -10.397 1.00 83.88 85 TYR A N 1
ATOM 657 C CA . TYR A 1 85 ? 10.604 4.259 -11.822 1.00 83.88 85 TYR A CA 1
ATOM 658 C C . TYR A 1 85 ? 12.011 3.747 -12.153 1.00 83.88 85 TYR A C 1
ATOM 660 O O . TYR A 1 85 ? 12.176 2.980 -13.098 1.00 83.88 85 TYR A O 1
ATOM 668 N N . ALA A 1 86 ? 13.021 4.180 -11.393 1.00 82.94 86 ALA A N 1
ATOM 669 C CA . ALA A 1 86 ? 14.407 3.772 -11.600 1.00 82.94 86 ALA A CA 1
ATOM 670 C C . ALA A 1 86 ? 14.675 2.359 -11.059 1.00 82.94 86 ALA A C 1
ATOM 672 O O . ALA A 1 86 ? 15.392 1.592 -11.698 1.00 82.94 86 ALA A O 1
ATOM 673 N N . GLY A 1 87 ? 14.100 2.029 -9.897 1.00 77.38 87 GLY A N 1
ATOM 674 C CA . GLY A 1 87 ? 14.225 0.714 -9.263 1.00 77.38 87 GLY A CA 1
ATOM 675 C C . GLY A 1 87 ? 13.153 -0.294 -9.682 1.00 77.38 87 GLY A C 1
ATOM 676 O O . GLY A 1 87 ? 13.318 -1.480 -9.420 1.00 77.38 87 GLY A O 1
ATOM 677 N N . THR A 1 88 ? 12.079 0.158 -10.343 1.00 82.75 88 THR A N 1
ATOM 678 C CA . THR A 1 88 ? 10.857 -0.628 -10.600 1.00 82.75 88 THR A CA 1
ATOM 679 C C . THR A 1 88 ? 10.323 -1.299 -9.334 1.00 82.75 88 THR A C 1
ATOM 681 O O . THR A 1 88 ? 10.091 -2.504 -9.314 1.00 82.75 88 THR A O 1
ATOM 684 N N . ASP A 1 89 ? 10.179 -0.502 -8.275 1.00 84.94 89 ASP A N 1
ATOM 685 C CA . ASP A 1 89 ? 9.861 -0.970 -6.923 1.00 84.94 89 ASP A CA 1
ATOM 686 C C . ASP A 1 89 ? 8.642 -0.239 -6.348 1.00 84.94 89 ASP A C 1
ATOM 688 O O . ASP A 1 89 ? 8.467 0.968 -6.573 1.00 84.94 89 ASP A O 1
ATOM 692 N N . ASN A 1 90 ? 7.804 -0.978 -5.617 1.00 86.12 90 ASN A N 1
ATOM 693 C CA . ASN A 1 90 ? 6.614 -0.468 -4.944 1.00 86.12 90 ASN A CA 1
ATOM 694 C C . ASN A 1 90 ? 6.853 -0.407 -3.432 1.00 86.12 90 ASN A C 1
ATOM 696 O O . ASN A 1 90 ? 7.058 -1.430 -2.784 1.00 86.12 90 ASN A O 1
ATOM 700 N N . SER A 1 91 ? 6.727 0.786 -2.854 1.00 86.62 91 SER A N 1
ATOM 701 C CA . SER A 1 91 ? 6.842 0.994 -1.411 1.00 86.62 91 SER A CA 1
ATOM 702 C C . SER A 1 91 ? 5.520 1.463 -0.809 1.00 86.62 91 SER A C 1
ATOM 704 O O . SER A 1 91 ? 4.732 2.157 -1.460 1.00 86.62 91 SER A O 1
ATOM 706 N N . TYR A 1 92 ? 5.273 1.061 0.438 1.00 87.38 92 TYR A N 1
ATOM 707 C CA . TYR A 1 92 ? 4.064 1.388 1.182 1.00 87.38 92 TYR A CA 1
ATOM 708 C C . TYR A 1 92 ? 4.424 1.793 2.605 1.00 87.38 92 TYR A C 1
ATOM 710 O O . TYR A 1 92 ? 5.088 1.026 3.297 1.00 87.38 92 TYR A O 1
ATOM 718 N N . THR A 1 93 ? 3.946 2.952 3.048 1.00 85.62 93 THR A N 1
ATOM 719 C CA . THR A 1 93 ? 4.158 3.439 4.417 1.00 85.62 93 THR A CA 1
ATOM 720 C C . THR A 1 93 ? 2.918 4.160 4.930 1.00 85.62 93 THR A C 1
ATOM 722 O O . THR A 1 93 ? 2.101 4.649 4.153 1.00 85.62 93 THR A O 1
ATOM 725 N N . ILE A 1 94 ? 2.749 4.182 6.247 1.00 84.88 94 ILE A N 1
ATOM 726 C CA . ILE A 1 94 ? 1.731 4.989 6.934 1.00 84.88 94 ILE A CA 1
ATOM 727 C C . ILE A 1 94 ? 2.308 6.299 7.482 1.00 84.88 94 ILE A C 1
ATOM 729 O O . ILE A 1 94 ? 1.556 7.135 7.975 1.00 84.88 94 ILE A O 1
ATOM 733 N N . ASP A 1 95 ? 3.633 6.447 7.437 1.00 84.44 95 ASP A N 1
ATOM 734 C CA . ASP A 1 95 ? 4.354 7.628 7.890 1.00 84.44 95 ASP A CA 1
ATOM 735 C C . ASP A 1 95 ? 4.384 8.654 6.747 1.00 84.44 95 ASP A C 1
ATOM 737 O O . ASP A 1 95 ? 4.903 8.397 5.655 1.00 84.44 95 ASP A O 1
ATOM 741 N N . GLU A 1 96 ? 3.742 9.801 6.972 1.00 85.25 96 GLU A N 1
ATOM 742 C CA . GLU A 1 96 ? 3.649 10.858 5.968 1.00 85.25 96 GLU A CA 1
ATOM 743 C C . GLU A 1 96 ? 5.013 11.513 5.733 1.00 85.25 96 GLU A C 1
ATOM 745 O O . GLU A 1 96 ? 5.379 11.781 4.588 1.00 85.25 96 GLU A O 1
ATOM 750 N N . GLU A 1 97 ? 5.800 11.727 6.786 1.00 85.00 97 GLU A N 1
ATOM 751 C CA . GLU A 1 97 ? 7.145 12.278 6.692 1.00 85.00 97 GLU A CA 1
ATOM 752 C C . GLU A 1 97 ? 8.095 11.346 5.929 1.00 85.00 97 GLU A C 1
ATOM 754 O O . GLU A 1 97 ? 8.871 11.822 5.093 1.00 85.00 97 GLU A O 1
ATOM 759 N N . GLU A 1 98 ? 8.006 10.030 6.143 1.00 82.75 98 GLU A N 1
ATOM 760 C CA . GLU A 1 98 ? 8.740 9.031 5.356 1.00 82.75 98 GLU A CA 1
ATOM 761 C C . GLU A 1 98 ? 8.339 9.111 3.878 1.00 82.75 98 GLU A C 1
ATOM 763 O O . GLU A 1 98 ? 9.203 9.199 2.999 1.00 82.75 98 GLU A O 1
ATOM 768 N N . ALA A 1 99 ? 7.034 9.153 3.589 1.00 83.06 99 ALA A N 1
ATOM 769 C CA . ALA A 1 99 ? 6.530 9.247 2.222 1.00 83.06 99 ALA A CA 1
ATOM 770 C C . ALA A 1 99 ? 7.002 10.534 1.520 1.00 83.06 99 ALA A C 1
ATOM 772 O O . ALA A 1 99 ? 7.461 10.499 0.373 1.00 83.06 99 ALA A O 1
ATOM 773 N N . ILE A 1 100 ? 6.936 11.676 2.209 1.00 84.94 100 ILE A N 1
ATOM 774 C CA . ILE A 1 100 ? 7.391 12.969 1.688 1.00 84.94 100 ILE A CA 1
ATOM 775 C C . ILE A 1 100 ? 8.904 12.954 1.461 1.00 84.94 100 ILE A C 1
ATOM 777 O O . ILE A 1 100 ? 9.362 13.403 0.407 1.00 84.94 100 ILE A O 1
ATOM 781 N N . SER A 1 101 ? 9.685 12.426 2.406 1.00 82.81 101 SER A N 1
ATOM 782 C CA . SER A 1 101 ? 11.143 12.332 2.282 1.00 82.81 101 SER A CA 1
ATOM 783 C C . SER A 1 101 ? 11.541 11.461 1.091 1.00 82.81 101 SER A C 1
ATOM 785 O O . SER A 1 101 ? 12.332 11.893 0.248 1.00 82.81 101 SER A O 1
ATOM 787 N N . ALA A 1 102 ? 10.929 10.283 0.954 1.00 82.75 102 ALA A N 1
ATOM 788 C CA . ALA A 1 102 ? 11.199 9.373 -0.151 1.00 82.75 102 ALA A CA 1
ATOM 789 C C . ALA A 1 102 ? 10.866 10.004 -1.512 1.00 82.75 102 ALA A C 1
ATOM 791 O O . ALA A 1 102 ? 11.628 9.869 -2.478 1.00 82.75 102 ALA A O 1
ATOM 792 N N . ALA A 1 103 ? 9.757 10.748 -1.589 1.00 85.50 103 ALA A N 1
ATOM 793 C CA . ALA A 1 103 ? 9.367 11.468 -2.797 1.00 85.50 103 ALA A CA 1
ATOM 794 C C . ALA A 1 103 ? 10.289 12.660 -3.119 1.00 85.50 103 ALA A C 1
ATOM 796 O O . ALA A 1 103 ? 10.530 12.966 -4.288 1.00 85.50 103 ALA A O 1
ATOM 797 N N . ALA A 1 104 ? 10.812 13.344 -2.101 1.00 82.75 104 ALA A N 1
ATOM 798 C CA . ALA A 1 104 ? 11.658 14.522 -2.271 1.00 82.75 104 ALA A CA 1
ATOM 799 C C . ALA A 1 104 ? 13.127 14.181 -2.564 1.00 82.75 104 ALA A C 1
ATOM 801 O O . ALA A 1 104 ? 13.813 14.946 -3.252 1.00 82.75 104 ALA A O 1
ATOM 802 N N . HIS A 1 105 ? 13.626 13.070 -2.021 1.00 78.06 105 HIS A N 1
ATOM 803 C CA . HIS A 1 105 ? 15.063 12.805 -1.947 1.00 78.06 105 HIS A CA 1
ATOM 804 C C . HIS A 1 105 ? 15.485 11.434 -2.481 1.00 78.06 105 HIS A C 1
ATOM 806 O O . HIS A 1 105 ? 16.587 11.333 -3.024 1.00 78.06 105 HIS A O 1
ATOM 812 N N . ASP A 1 106 ? 14.612 10.426 -2.443 1.00 82.50 106 ASP A N 1
ATOM 813 C CA . ASP A 1 106 ? 15.002 9.033 -2.716 1.00 82.50 106 ASP A CA 1
ATOM 814 C C . ASP A 1 106 ? 14.543 8.524 -4.091 1.00 82.50 106 ASP A C 1
ATOM 816 O O . ASP A 1 106 ? 14.652 7.341 -4.413 1.00 82.50 106 ASP A O 1
ATOM 820 N N . GLY A 1 107 ? 14.049 9.426 -4.946 1.00 85.06 107 GLY A N 1
ATOM 821 C CA . GLY A 1 107 ? 13.658 9.106 -6.322 1.00 85.06 107 GLY A CA 1
ATOM 822 C C . GLY A 1 107 ? 12.342 8.333 -6.437 1.00 85.06 107 GLY A C 1
ATOM 823 O O . GLY A 1 107 ? 12.047 7.788 -7.505 1.00 85.06 107 GLY A O 1
ATOM 824 N N . TYR A 1 108 ? 11.547 8.298 -5.368 1.00 89.81 108 TYR A N 1
ATOM 825 C CA . TYR A 1 108 ? 10.183 7.791 -5.414 1.00 89.81 108 TYR A CA 1
ATOM 826 C C . TYR A 1 108 ? 9.219 8.854 -5.937 1.00 89.81 108 TYR A C 1
ATOM 828 O O . TYR A 1 108 ? 9.451 10.056 -5.863 1.00 89.81 108 TYR A O 1
ATOM 836 N N . THR A 1 109 ? 8.099 8.403 -6.485 1.00 91.19 109 THR A N 1
ATOM 837 C CA . THR A 1 109 ? 6.947 9.245 -6.798 1.00 91.19 109 THR A CA 1
ATOM 838 C C . THR A 1 109 ? 5.770 8.767 -5.969 1.00 91.19 109 THR A C 1
ATOM 840 O O . THR A 1 109 ? 5.438 7.582 -6.000 1.00 91.19 109 THR A O 1
ATOM 843 N N . MET A 1 110 ? 5.127 9.682 -5.244 1.00 87.69 110 MET A N 1
ATOM 844 C CA . MET A 1 110 ? 3.902 9.372 -4.515 1.00 87.69 110 MET A CA 1
ATOM 845 C C . MET A 1 110 ? 2.768 9.144 -5.520 1.00 87.69 110 MET A C 1
ATOM 847 O O . MET A 1 110 ? 2.382 10.054 -6.255 1.00 87.69 110 MET A O 1
ATOM 851 N N . VAL A 1 111 ? 2.283 7.905 -5.591 1.00 87.19 111 VAL A N 1
ATOM 852 C CA . VAL A 1 111 ? 1.230 7.479 -6.524 1.00 87.19 111 VAL A CA 1
ATOM 853 C C . VAL A 1 111 ? -0.143 7.858 -5.975 1.00 87.19 111 VAL A C 1
ATOM 855 O O . VAL A 1 111 ? -1.030 8.248 -6.733 1.00 87.19 111 VAL A O 1
ATOM 858 N N . GLY A 1 112 ? -0.302 7.773 -4.652 1.00 87.06 112 GLY A N 1
ATOM 859 C CA . GLY A 1 112 ? -1.522 8.114 -3.930 1.00 87.06 112 GLY A CA 1
ATOM 860 C C . GLY A 1 112 ? -1.722 7.216 -2.714 1.00 87.06 112 GLY A C 1
ATOM 861 O O . GLY A 1 112 ? -0.777 6.599 -2.226 1.00 87.06 112 GLY A O 1
ATOM 862 N N . ASN A 1 113 ? -2.964 7.121 -2.247 1.00 89.19 113 ASN A N 1
ATOM 863 C CA . ASN A 1 113 ? -3.318 6.301 -1.090 1.00 89.19 113 ASN A CA 1
ATOM 864 C C . ASN A 1 113 ? -3.825 4.937 -1.567 1.00 89.19 113 ASN A C 1
ATOM 866 O O . ASN A 1 113 ? -4.750 4.864 -2.378 1.00 89.19 113 ASN A O 1
ATOM 870 N N . ALA A 1 114 ? -3.254 3.853 -1.045 1.00 86.62 114 ALA A N 1
ATOM 871 C CA . ALA A 1 114 ? -3.732 2.496 -1.306 1.00 86.62 114 ALA A CA 1
ATOM 872 C C . ALA A 1 114 ? -5.035 2.182 -0.544 1.00 86.62 114 ALA A C 1
ATOM 874 O O . ALA A 1 114 ? -5.826 1.345 -0.983 1.00 86.62 114 ALA A O 1
ATOM 875 N N . GLY A 1 115 ? -5.257 2.855 0.587 1.00 89.38 115 GLY A N 1
ATOM 876 C CA . GLY A 1 115 ? -6.433 2.746 1.450 1.00 89.38 115 GLY A CA 1
ATOM 877 C C . GLY A 1 115 ? -6.140 3.333 2.830 1.00 89.38 115 GLY A C 1
ATOM 878 O O . GLY A 1 115 ? -5.114 3.988 3.007 1.00 89.38 115 GLY A O 1
ATOM 879 N N . TRP A 1 116 ? -7.012 3.069 3.803 1.00 89.81 116 TRP A N 1
ATOM 880 C CA . TRP A 1 116 ? -6.847 3.510 5.190 1.00 89.81 116 TRP A CA 1
ATOM 881 C C . TRP A 1 116 ? -6.689 2.312 6.127 1.00 89.81 116 TRP A C 1
ATOM 883 O O . TRP A 1 116 ? -7.426 1.322 6.034 1.00 89.81 116 TRP A O 1
ATOM 893 N N . VAL A 1 117 ? -5.709 2.397 7.024 1.00 87.88 117 VAL A N 1
ATOM 894 C CA . VAL A 1 117 ? -5.376 1.360 8.010 1.00 87.88 117 VAL A CA 1
ATOM 895 C C . VAL A 1 117 ? -5.494 1.909 9.416 1.00 87.88 117 VAL A C 1
ATOM 897 O O . VAL A 1 117 ? -5.268 3.091 9.646 1.00 87.88 117 VAL A O 1
ATOM 900 N N . ILE A 1 118 ? -5.801 1.034 10.372 1.00 82.62 118 ILE A N 1
ATOM 901 C CA . ILE A 1 118 ? -5.669 1.393 11.783 1.00 82.62 118 ILE A CA 1
ATOM 902 C C . ILE A 1 118 ? -4.182 1.276 12.135 1.00 82.62 118 ILE A C 1
ATOM 904 O O . ILE A 1 118 ? -3.642 0.163 12.074 1.00 82.62 118 ILE A O 1
ATOM 908 N N . PRO A 1 119 ? -3.501 2.389 12.450 1.00 79.81 119 PRO A N 1
ATOM 909 C CA . PRO A 1 119 ? -2.122 2.367 12.876 1.00 79.81 119 PRO A CA 1
ATOM 910 C C . PRO A 1 119 ? -2.042 1.615 14.193 1.00 79.81 119 PRO A C 1
ATOM 912 O O . PRO A 1 119 ? -2.902 1.695 15.072 1.00 79.81 119 PRO A O 1
ATOM 915 N N . THR A 1 120 ? -0.968 0.874 14.339 1.00 67.31 120 THR A N 1
ATOM 916 C CA . THR A 1 120 ? -0.676 0.196 15.581 1.00 67.31 120 THR A CA 1
ATOM 917 C C . THR A 1 120 ? 0.453 0.919 16.254 1.00 67.31 120 THR A C 1
ATOM 919 O O . THR A 1 120 ? 1.605 0.496 16.213 1.00 67.31 120 THR A O 1
ATOM 922 N N . TYR A 1 121 ? 0.111 2.038 16.872 1.00 58.62 121 TYR A N 1
ATOM 923 C CA . TYR A 1 121 ? 1.017 2.636 17.828 1.00 58.62 121 TYR A CA 1
ATOM 924 C C . TYR A 1 121 ? 1.268 1.590 18.916 1.00 58.62 121 TYR A C 1
ATOM 926 O O . TYR A 1 121 ? 0.318 0.965 19.406 1.00 58.62 121 TYR A O 1
ATOM 934 N N . GLU A 1 122 ? 2.528 1.370 19.312 1.00 51.56 122 GLU A N 1
ATOM 935 C CA . GLU A 1 122 ? 2.740 0.819 20.646 1.00 51.56 122 GLU A CA 1
ATOM 936 C C . GLU A 1 122 ? 1.906 1.690 21.578 1.00 51.56 122 GLU A C 1
ATOM 938 O O . GLU A 1 122 ? 2.032 2.916 21.561 1.00 51.56 122 GLU A O 1
ATOM 943 N N . SER A 1 123 ? 0.980 1.064 22.305 1.00 41.59 123 SER A N 1
ATOM 944 C CA . SER A 1 123 ? 0.218 1.738 23.341 1.00 41.59 123 SER A CA 1
ATOM 945 C C . SER A 1 123 ? 1.240 2.358 24.280 1.00 41.59 123 SER A C 1
ATOM 947 O O . SER A 1 123 ? 1.760 1.669 25.158 1.00 41.59 123 SER A O 1
ATOM 949 N N . GLN A 1 124 ? 1.555 3.639 24.087 1.00 40.91 124 GLN A N 1
ATOM 950 C CA . GLN A 1 124 ? 2.405 4.365 25.005 1.00 40.91 124 GLN A CA 1
ATOM 951 C C . GLN A 1 124 ? 1.679 4.269 26.335 1.00 40.91 124 GLN A C 1
ATOM 953 O O . GLN A 1 124 ? 0.550 4.739 26.477 1.00 40.91 124 GLN A O 1
ATOM 958 N N . THR A 1 125 ? 2.265 3.556 27.292 1.00 38.38 125 THR A N 1
ATOM 959 C CA . THR A 1 125 ? 1.719 3.498 28.640 1.00 38.38 125 THR A CA 1
ATOM 960 C C . THR A 1 125 ? 1.817 4.905 29.197 1.00 38.38 125 THR A C 1
ATOM 962 O O . THR A 1 125 ? 2.864 5.307 29.708 1.00 38.38 125 THR A O 1
ATOM 965 N N . VAL A 1 126 ? 0.741 5.678 29.052 1.00 41.00 126 VAL A N 1
ATOM 966 C CA . VAL A 1 126 ? 0.629 7.009 29.631 1.00 41.00 126 VAL A CA 1
ATOM 967 C C . VAL A 1 126 ? 0.583 6.806 31.137 1.00 41.00 126 VAL A C 1
ATOM 969 O O . VAL A 1 126 ? -0.46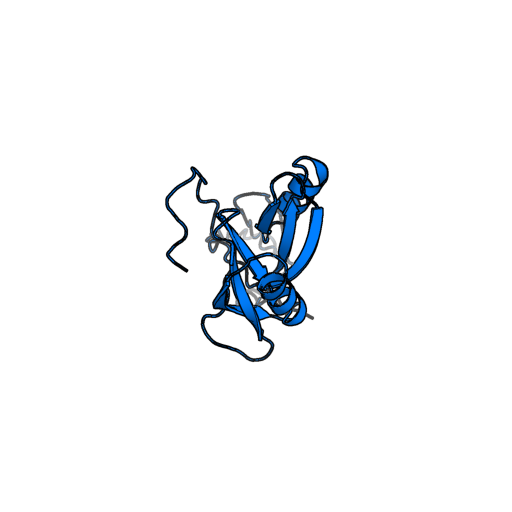1 6.531 31.726 1.00 41.00 126 VAL A O 1
ATOM 972 N N . THR A 1 127 ? 1.749 6.882 31.775 1.00 40.38 127 THR A N 1
ATOM 973 C CA . THR A 1 127 ? 1.835 6.877 33.232 1.00 40.38 127 THR A CA 1
ATOM 974 C C . THR A 1 127 ? 1.374 8.247 33.701 1.00 40.38 127 THR A C 1
ATOM 976 O O . THR A 1 127 ? 2.163 9.179 33.829 1.00 40.38 127 THR A O 1
ATOM 979 N N . THR A 1 128 ? 0.071 8.394 33.925 1.00 45.34 128 THR A N 1
ATOM 980 C CA . THR A 1 128 ? -0.482 9.598 34.538 1.00 45.34 128 THR A CA 1
ATOM 981 C C . THR A 1 128 ? -0.024 9.655 35.993 1.00 45.34 128 THR A C 1
ATOM 983 O O . THR A 1 128 ? -0.595 8.994 36.861 1.00 45.34 128 THR A O 1
ATOM 986 N N . MET A 1 129 ? 1.010 10.441 36.291 1.00 47.88 129 MET A N 1
ATOM 987 C CA . MET A 1 129 ? 1.309 10.807 37.672 1.00 47.88 129 MET A CA 1
ATOM 988 C C . MET A 1 129 ? 0.352 11.929 38.080 1.00 47.88 129 MET A C 1
ATOM 990 O O . MET A 1 129 ? 0.527 13.082 37.696 1.00 47.88 129 MET A O 1
ATOM 994 N N . VAL A 1 130 ? -0.685 11.594 38.849 1.00 50.75 130 VAL A N 1
ATOM 995 C CA . VAL A 1 130 ? -1.562 12.602 39.456 1.00 50.75 130 VAL A CA 1
ATOM 996 C C . VAL A 1 130 ? -0.809 13.217 40.636 1.00 50.75 130 VAL A C 1
ATOM 998 O O . VAL A 1 130 ? -0.631 12.559 41.659 1.00 50.75 130 VAL A O 1
ATOM 1001 N N . ILE A 1 131 ? -0.346 14.46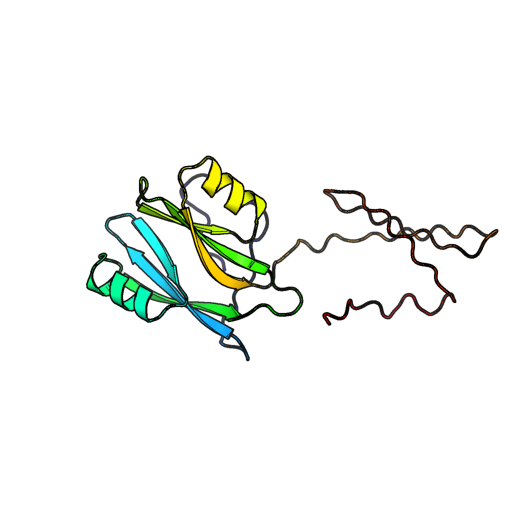3 40.508 1.00 48.38 131 ILE A N 1
ATOM 1002 C CA . ILE A 1 131 ? 0.227 15.219 41.632 1.00 48.38 131 ILE A CA 1
ATOM 1003 C C . ILE A 1 131 ? -0.894 16.087 42.225 1.00 48.38 131 ILE A C 1
ATOM 1005 O O . ILE A 1 131 ? -1.274 17.089 41.615 1.00 48.38 131 ILE A O 1
ATOM 1009 N N . PRO A 1 132 ? -1.472 15.739 43.389 1.00 44.62 132 PRO A N 1
ATOM 1010 C CA . PRO A 1 132 ? -2.491 16.573 44.008 1.00 44.62 132 PRO A CA 1
ATOM 1011 C C . PRO A 1 132 ? -1.844 17.835 44.594 1.00 44.62 132 PRO A C 1
ATOM 1013 O O . PRO A 1 132 ? -1.209 17.792 45.648 1.00 44.62 132 PRO A O 1
ATOM 1016 N N . THR A 1 133 ? -2.026 18.987 43.945 1.00 45.72 133 THR A N 1
ATOM 1017 C CA . THR A 1 133 ? -1.613 20.278 44.517 1.00 45.72 133 THR A CA 1
ATOM 1018 C C . THR A 1 133 ? -2.765 20.867 45.331 1.00 45.72 133 THR A C 1
ATOM 1020 O O . THR A 1 133 ? -3.709 21.438 44.794 1.00 45.72 133 THR A O 1
ATOM 1023 N N . PHE A 1 134 ? -2.707 20.732 46.656 1.00 47.91 134 PHE A N 1
ATOM 1024 C CA . PHE A 1 134 ? -3.823 21.027 47.571 1.00 47.91 134 PHE A CA 1
ATOM 1025 C C . PHE A 1 134 ? -4.067 22.524 47.868 1.00 47.91 134 PHE A C 1
ATOM 1027 O O . PHE A 1 134 ? -4.439 22.886 48.985 1.00 47.91 134 PHE A O 1
ATOM 1034 N N . LYS A 1 135 ? -3.846 23.424 46.898 1.00 49.59 135 LYS A N 1
ATOM 1035 C CA . LYS A 1 135 ? -4.105 24.868 47.087 1.00 49.59 135 LYS A CA 1
ATOM 1036 C C . LYS A 1 135 ? -4.762 25.614 45.923 1.00 49.59 135 LYS A C 1
ATOM 1038 O O . LYS A 1 135 ? -5.079 26.786 46.097 1.00 49.59 135 LYS A O 1
ATOM 1043 N N . SER A 1 136 ? -5.033 24.975 44.788 1.00 47.69 136 SER A N 1
ATOM 1044 C CA . SER A 1 136 ? -5.855 25.565 43.723 1.00 47.69 136 SER A CA 1
ATOM 1045 C C . SER A 1 136 ? -6.401 24.451 42.833 1.00 47.69 136 SER A C 1
ATOM 1047 O O . SER A 1 136 ? -5.708 23.460 42.624 1.00 47.69 136 SER A O 1
ATOM 1049 N N . GLN A 1 137 ? -7.644 24.580 42.368 1.00 49.09 137 GLN A N 1
ATOM 1050 C CA . GLN A 1 137 ? -8.423 23.561 41.643 1.00 49.09 137 GLN A CA 1
ATOM 1051 C C . GLN A 1 137 ? -7.907 23.329 40.211 1.00 49.09 137 GLN A C 1
ATOM 1053 O O . GLN A 1 137 ? -8.618 23.528 39.234 1.00 49.09 137 GLN A O 1
ATOM 1058 N N . THR A 1 138 ? -6.649 22.935 40.075 1.00 43.28 138 THR A N 1
ATOM 1059 C CA . THR A 1 138 ? -5.992 22.686 38.792 1.00 43.28 138 THR A CA 1
ATOM 1060 C C . THR A 1 138 ? -5.288 21.340 38.854 1.00 43.28 138 THR A C 1
ATOM 1062 O O . THR A 1 138 ? -4.418 21.134 39.703 1.00 43.28 138 THR A O 1
ATOM 1065 N N . VAL A 1 139 ? -5.672 20.427 37.962 1.00 44.19 139 VAL A N 1
ATOM 1066 C CA . VAL A 1 139 ? -4.994 19.145 37.757 1.00 44.19 139 VAL A CA 1
ATOM 1067 C C . VAL A 1 139 ? -4.086 19.304 36.547 1.00 44.19 139 VAL A C 1
ATOM 1069 O O . VAL A 1 139 ? -4.562 19.475 35.429 1.00 44.19 139 VAL A O 1
ATOM 1072 N N . THR A 1 140 ? -2.776 19.262 36.767 1.00 44.06 140 THR A N 1
ATOM 1073 C CA . THR A 1 140 ? -1.803 19.245 35.674 1.00 44.06 140 THR A CA 1
ATOM 1074 C C . THR A 1 140 ? -1.519 17.792 35.320 1.00 44.06 140 THR A C 1
ATOM 1076 O O . THR A 1 140 ? -0.916 17.071 36.113 1.00 44.06 140 THR A O 1
ATOM 1079 N N . ILE A 1 141 ? -1.967 17.354 34.144 1.00 47.47 141 ILE A N 1
ATOM 1080 C CA . ILE A 1 141 ? -1.634 16.034 33.604 1.00 47.47 141 ILE A CA 1
ATOM 1081 C C . ILE A 1 141 ? -0.388 16.210 32.743 1.00 47.47 141 ILE A C 1
ATOM 1083 O O . ILE A 1 141 ? -0.428 16.860 31.702 1.00 47.47 141 ILE A O 1
ATOM 1087 N N . MET A 1 142 ? 0.736 15.657 33.190 1.00 41.94 142 MET A N 1
ATOM 1088 C CA . MET A 1 142 ? 1.933 15.585 32.360 1.00 41.94 142 MET A CA 1
ATOM 1089 C C . MET A 1 142 ? 1.823 14.336 31.487 1.00 41.94 142 MET A C 1
ATOM 1091 O O . MET A 1 142 ? 1.977 13.219 31.978 1.00 41.94 142 MET A O 1
ATOM 1095 N N . VAL A 1 143 ? 1.520 14.524 30.205 1.00 44.25 143 VAL A N 1
ATOM 1096 C CA . VAL A 1 143 ? 1.630 13.463 29.201 1.00 44.25 143 VAL A CA 1
ATOM 1097 C C . VAL A 1 143 ? 3.058 13.526 28.672 1.00 44.25 143 VAL A C 1
ATOM 1099 O O . VAL A 1 143 ? 3.464 14.541 28.111 1.00 44.25 143 VAL A O 1
ATOM 1102 N N . ILE A 1 144 ? 3.849 12.480 28.907 1.00 39.72 144 ILE A N 1
ATOM 1103 C CA . ILE A 1 144 ? 5.201 12.365 28.352 1.00 39.72 144 ILE A CA 1
ATOM 1104 C C . ILE A 1 144 ? 5.137 11.302 27.258 1.00 39.72 144 ILE A C 1
ATOM 1106 O O . ILE A 1 144 ? 5.316 10.123 27.570 1.00 39.72 144 ILE A O 1
ATOM 1110 N N . PRO A 1 145 ? 4.832 11.661 26.001 1.00 42.56 145 PRO A N 1
ATOM 1111 C CA . PRO A 1 145 ? 5.052 10.736 24.912 1.00 42.56 145 PRO A CA 1
ATOM 1112 C C . PRO A 1 145 ? 6.545 10.701 24.562 1.00 42.56 145 PRO A C 1
ATOM 1114 O O . PRO A 1 145 ? 7.278 11.667 24.782 1.00 42.56 145 PRO A O 1
ATOM 1117 N N . THR A 1 146 ? 7.010 9.584 24.013 1.00 47.91 146 THR A N 1
ATOM 1118 C CA . THR A 1 146 ? 8.437 9.337 23.747 1.00 47.91 146 THR A CA 1
ATOM 1119 C C . THR A 1 146 ? 9.039 10.170 22.612 1.00 47.91 146 THR A C 1
ATOM 1121 O O . THR A 1 146 ? 10.233 10.021 22.358 1.00 47.91 146 THR A O 1
ATOM 1124 N N . TYR A 1 147 ? 8.280 11.060 21.956 1.00 40.50 147 TYR A N 1
ATOM 1125 C CA . TYR A 1 147 ? 8.826 11.879 20.865 1.00 40.50 147 TYR A CA 1
ATOM 1126 C C . TYR A 1 147 ? 8.474 13.376 20.849 1.00 40.50 147 TYR A C 1
ATOM 1128 O O . TYR A 1 147 ? 9.262 14.135 20.308 1.00 40.50 147 TYR A O 1
ATOM 1136 N N . GLU A 1 148 ? 7.436 13.880 21.522 1.00 40.78 148 GLU A N 1
ATOM 1137 C CA . GLU A 1 148 ? 7.301 15.339 21.705 1.00 40.78 148 GLU A CA 1
ATOM 1138 C C . GLU A 1 148 ? 6.415 15.675 22.907 1.00 40.78 148 GLU A C 1
ATOM 1140 O O . GLU A 1 148 ? 5.235 15.337 22.952 1.00 40.78 148 GLU A O 1
ATOM 1145 N N . SER A 1 149 ? 6.969 16.348 23.917 1.00 39.38 149 SER A N 1
ATOM 1146 C CA . SER A 1 149 ? 6.199 16.736 25.099 1.00 39.38 149 SER A CA 1
ATOM 1147 C C . SER A 1 149 ? 5.186 17.830 24.749 1.00 39.38 149 SER A C 1
ATOM 1149 O O . SER A 1 149 ? 5.545 19.007 24.689 1.00 39.38 149 SER A O 1
ATOM 1151 N N . GLN A 1 150 ? 3.916 17.469 24.574 1.00 44.28 150 GLN A N 1
ATOM 1152 C CA . GLN A 1 150 ? 2.821 18.436 24.546 1.00 44.28 150 GLN A CA 1
ATOM 1153 C C . GLN A 1 150 ? 2.172 18.538 25.930 1.00 44.28 150 GLN A C 1
ATOM 1155 O O . GLN A 1 150 ? 1.704 17.555 26.503 1.00 44.28 150 GLN A O 1
ATOM 1160 N N . ILE A 1 151 ? 2.148 19.752 26.484 1.00 41.22 151 ILE A N 1
ATOM 1161 C CA . ILE A 1 151 ? 1.462 20.042 27.746 1.00 41.22 151 ILE A CA 1
ATOM 1162 C C . ILE A 1 151 ? 0.010 20.392 27.420 1.00 41.22 151 ILE A C 1
ATOM 1164 O O . ILE A 1 151 ? -0.277 21.492 26.951 1.00 41.22 151 ILE A O 1
ATOM 1168 N N . VAL A 1 152 ? -0.914 19.477 27.710 1.00 41.66 152 VAL A N 1
ATOM 1169 C CA . VAL A 1 152 ? -2.355 19.730 27.601 1.00 41.66 152 VAL A CA 1
ATOM 1170 C C . VAL A 1 152 ? -2.891 20.120 28.976 1.00 41.66 152 VAL A C 1
ATOM 1172 O O . VAL A 1 152 ? -2.866 19.331 29.918 1.00 41.66 152 VAL A O 1
ATOM 1175 N N . THR A 1 153 ? -3.371 21.358 29.107 1.00 41.19 153 THR A N 1
ATOM 1176 C CA . THR A 1 153 ? -4.038 21.830 30.329 1.00 41.19 153 THR A CA 1
ATOM 1177 C C . THR A 1 153 ? -5.542 21.795 30.108 1.00 41.19 153 THR A C 1
ATOM 1179 O O . THR A 1 153 ? -6.071 22.609 29.357 1.00 41.19 153 THR A O 1
ATOM 1182 N N . ILE A 1 154 ? -6.232 20.865 30.767 1.00 45.88 154 ILE A N 1
ATOM 1183 C CA . ILE A 1 154 ? -7.695 20.787 30.743 1.00 45.88 154 ILE A CA 1
ATOM 1184 C C . ILE A 1 154 ? -8.279 21.387 32.030 1.00 45.88 154 ILE A C 1
ATOM 1186 O O . ILE A 1 154 ? -7.930 20.940 33.126 1.00 45.88 154 ILE A O 1
ATOM 1190 N N . PRO A 1 155 ? -9.163 22.398 31.938 1.00 42.25 155 PRO A N 1
ATOM 1191 C CA . PRO A 1 155 ? -9.920 22.861 33.089 1.00 42.25 155 PRO A CA 1
ATOM 1192 C C . PRO A 1 155 ? -10.973 21.804 33.438 1.00 42.25 155 PRO A C 1
ATOM 1194 O O . PRO A 1 155 ? -11.935 21.613 32.701 1.00 42.25 155 PRO A O 1
ATOM 1197 N N . VAL A 1 156 ? -10.792 21.104 34.557 1.00 47.41 156 VAL A N 1
ATOM 1198 C CA . VAL A 1 156 ? -11.795 20.164 35.079 1.00 47.41 156 VAL A CA 1
ATOM 1199 C C . VAL A 1 156 ? -12.701 20.877 36.076 1.00 47.41 156 VAL A C 1
ATOM 1201 O O . VAL A 1 156 ? -12.224 21.588 36.961 1.00 47.41 156 VAL A O 1
ATOM 1204 N N . SER A 1 157 ? -14.015 20.702 35.930 1.00 47.06 157 SER A N 1
ATOM 1205 C CA . SER A 1 157 ? -15.007 21.356 36.792 1.00 47.06 157 SER A CA 1
ATOM 1206 C C . SER A 1 157 ? -15.280 20.565 38.076 1.00 47.06 157 SER A C 1
ATOM 1208 O O . SER A 1 157 ? -15.755 21.120 39.069 1.00 47.06 157 SER A O 1
ATOM 1210 N N . SER A 1 158 ? -14.954 19.266 38.079 1.00 46.22 158 SER A N 1
ATOM 1211 C CA . SER A 1 158 ? -15.100 18.394 39.242 1.00 46.22 158 SER A CA 1
ATOM 1212 C C . SER A 1 158 ? -14.217 17.131 39.169 1.00 46.22 158 SER A C 1
ATOM 1214 O O . SER A 1 158 ? -13.839 16.698 38.079 1.00 46.22 158 SER A O 1
ATOM 1216 N N . PRO A 1 159 ? -13.911 16.482 40.312 1.00 48.16 159 PRO A N 1
ATOM 1217 C CA . PRO A 1 159 ? -13.087 15.266 40.362 1.00 48.16 159 PRO A CA 1
ATOM 1218 C C . PRO A 1 159 ? -13.675 14.019 39.671 1.00 48.16 159 PRO A C 1
ATOM 1220 O O . PRO A 1 159 ? -12.981 13.012 39.579 1.00 48.16 159 PRO A O 1
ATOM 1223 N N . SER A 1 160 ? -14.936 14.042 39.220 1.00 45.72 160 SER A N 1
ATOM 1224 C CA . SER A 1 160 ? -15.633 12.874 38.650 1.00 45.72 160 SER A CA 1
ATOM 1225 C C . SER A 1 160 ? -15.612 12.774 37.117 1.00 45.72 160 SER A C 1
ATOM 1227 O O . SER A 1 160 ? -16.088 11.777 36.587 1.00 45.72 160 SER A O 1
ATOM 1229 N N . GLU A 1 161 ? -15.067 13.757 36.390 1.00 47.88 161 GLU A N 1
ATOM 1230 C CA . GLU A 1 161 ? -15.078 13.774 34.908 1.00 47.88 161 GLU A CA 1
ATOM 1231 C C . GLU A 1 161 ? -13.958 12.945 34.246 1.00 47.88 161 GLU A C 1
ATOM 1233 O O . GLU A 1 161 ? -14.001 12.683 33.048 1.00 47.88 161 GLU A O 1
ATOM 1238 N N . VAL A 1 162 ? -12.967 12.471 35.007 1.00 46.12 162 VAL A N 1
ATOM 1239 C CA . VAL A 1 162 ? -11.743 11.831 34.472 1.00 46.12 162 VAL A CA 1
ATOM 1240 C C . VAL A 1 162 ? -11.937 10.444 33.834 1.00 46.12 162 VAL A C 1
ATOM 1242 O O . VAL A 1 162 ? -10.964 9.838 33.398 1.00 46.12 162 VAL A O 1
ATOM 1245 N N . ALA A 1 163 ? -13.165 9.923 33.756 1.00 37.66 163 ALA A N 1
ATOM 1246 C CA . ALA A 1 163 ? -13.441 8.558 33.296 1.00 37.66 163 ALA A CA 1
ATOM 1247 C C . ALA A 1 163 ? -14.133 8.449 31.922 1.00 37.66 163 ALA A C 1
ATOM 1249 O O . ALA A 1 163 ? -14.526 7.349 31.542 1.00 37.66 163 ALA A O 1
ATOM 1250 N N . SER A 1 164 ? -14.311 9.540 31.165 1.00 42.22 164 SER A N 1
ATOM 1251 C CA . SER A 1 164 ? -15.099 9.488 29.917 1.00 42.22 164 SER A CA 1
ATOM 1252 C C . SER A 1 164 ? -14.506 10.261 28.738 1.00 42.22 164 SER A C 1
ATOM 1254 O O . SER A 1 164 ? -15.233 10.817 27.924 1.00 42.22 164 SER A O 1
ATOM 1256 N N . MET A 1 165 ? -13.180 10.277 28.609 1.00 41.06 165 MET A N 1
ATOM 1257 C CA . MET A 1 165 ? -12.520 10.901 27.461 1.00 41.06 165 MET A CA 1
ATOM 1258 C C . MET A 1 165 ? -12.128 9.835 26.430 1.00 41.06 165 MET A C 1
ATOM 1260 O O . MET A 1 165 ? -10.959 9.507 26.263 1.00 41.06 165 MET A O 1
ATOM 1264 N N . CYS A 1 166 ? -13.133 9.251 25.772 1.00 34.91 166 CYS A N 1
ATOM 1265 C CA . CYS A 1 166 ? -12.947 8.735 24.416 1.00 34.91 166 CYS A CA 1
ATOM 1266 C C . CYS A 1 166 ? -13.099 9.939 23.487 1.00 34.91 166 CYS A C 1
ATOM 1268 O O . CYS A 1 166 ? -14.134 10.605 23.511 1.00 34.91 166 CYS A O 1
ATOM 1270 N N . ILE A 1 167 ? -12.044 10.251 22.742 1.00 40.03 167 ILE A N 1
ATOM 1271 C CA . ILE A 1 167 ? -12.021 11.336 21.763 1.00 40.03 167 ILE A CA 1
ATOM 1272 C C . ILE A 1 167 ? -13.022 10.953 20.670 1.00 40.03 167 ILE A C 1
ATOM 1274 O O . ILE A 1 167 ? -12.826 9.980 19.949 1.00 40.03 167 ILE A O 1
ATOM 1278 N N . GLN A 1 168 ? -14.154 11.651 20.631 1.00 34.50 168 GLN A N 1
ATOM 1279 C CA . GLN A 1 168 ? -15.145 11.491 19.577 1.00 34.50 168 GLN A CA 1
ATOM 1280 C C . GLN A 1 168 ? -14.574 12.107 18.299 1.00 34.50 168 GLN A C 1
ATOM 1282 O O . GLN A 1 168 ? -14.229 13.286 18.284 1.00 34.50 168 GLN A O 1
ATOM 1287 N N . CYS A 1 169 ? -14.463 11.296 17.252 1.00 34.81 169 CYS A N 1
ATOM 1288 C CA . CYS A 1 169 ? -14.355 11.773 15.882 1.00 34.81 169 CYS A CA 1
ATOM 1289 C C . CYS A 1 169 ? -15.698 12.429 15.505 1.00 34.81 169 CYS A C 1
ATOM 1291 O O . CYS A 1 169 ? -16.728 11.751 15.562 1.00 34.81 169 CYS A O 1
ATOM 1293 N N . ASP A 1 170 ? -15.679 13.735 15.220 1.00 33.25 170 ASP A N 1
ATOM 1294 C CA . ASP A 1 170 ? -16.811 14.517 14.680 1.00 33.25 170 ASP A CA 1
ATOM 1295 C C . ASP A 1 170 ? -17.016 14.237 13.180 1.00 33.25 170 ASP A C 1
ATOM 1297 O O . ASP A 1 170 ? -15.996 14.102 12.462 1.00 33.25 170 ASP A O 1
#